Protein AF-A0A6G1KUM1-F1 (afdb_monomer_lite)

Secondary structure (DSSP, 8-state):
----EEEEE-SSEEEEEEETTEEEEEESSTT-HHHHHHHHHHHHHHTSSSPPTTSPPEEEEETTEEEEE--TT--HHHHHHTTEEE-TTT--EEES----HHHHHHHHHHHHHHHH----

Structure (mmCIF, N/CA/C/O backbone):
data_AF-A0A6G1KUM1-F1
#
_entry.id   AF-A0A6G1KUM1-F1
#
loop_
_atom_site.group_PDB
_atom_site.id
_atom_site.type_symbol
_atom_site.label_atom_id
_atom_site.label_alt_id
_atom_site.label_comp_id
_atom_site.label_asym_id
_atom_site.label_entity_id
_atom_site.label_seq_id
_atom_site.pdbx_PDB_ins_code
_atom_site.Cartn_x
_atom_site.Cartn_y
_atom_site.Cartn_z
_atom_site.occupancy
_atom_site.B_iso_or_equiv
_atom_site.auth_seq_id
_atom_site.auth_comp_id
_atom_site.auth_asym_id
_atom_site.auth_atom_id
_atom_site.pdbx_PDB_model_num
ATOM 1 N N . MET A 1 1 ? -18.219 3.462 -20.886 1.00 44.56 1 MET A N 1
ATOM 2 C CA . MET A 1 1 ? -17.094 4.320 -20.451 1.00 44.56 1 MET A CA 1
ATOM 3 C C . MET A 1 1 ? -16.467 3.669 -19.234 1.00 44.56 1 MET A C 1
ATOM 5 O O . MET A 1 1 ? -17.209 3.351 -18.316 1.00 44.56 1 MET A O 1
ATOM 9 N N . ALA A 1 2 ? -15.157 3.416 -19.233 1.00 55.66 2 ALA A N 1
ATOM 10 C CA . ALA A 1 2 ? -14.480 2.941 -18.029 1.00 55.66 2 ALA A CA 1
ATOM 11 C C . ALA A 1 2 ? -14.428 4.101 -17.024 1.00 55.66 2 ALA A C 1
ATOM 13 O O . ALA A 1 2 ? -13.777 5.113 -17.274 1.00 55.66 2 ALA A O 1
ATOM 14 N N . THR A 1 3 ? -15.184 3.999 -15.935 1.00 74.44 3 THR A N 1
ATOM 15 C CA . THR A 1 3 ? -15.176 4.996 -14.863 1.00 74.44 3 THR A CA 1
ATOM 16 C C . THR A 1 3 ? -14.016 4.692 -13.928 1.00 74.44 3 THR A C 1
ATOM 18 O O . THR A 1 3 ? -14.034 3.675 -13.235 1.00 74.44 3 THR A O 1
ATOM 21 N N . SER A 1 4 ? -13.011 5.564 -13.903 1.00 84.56 4 SER A N 1
ATOM 22 C CA . SER A 1 4 ? -11.966 5.500 -12.888 1.00 84.56 4 SER A CA 1
ATOM 23 C C . SER A 1 4 ? -12.510 5.995 -11.545 1.00 84.56 4 SER A C 1
ATOM 25 O O . SER A 1 4 ? -13.276 6.957 -11.476 1.00 84.56 4 SER A O 1
ATOM 27 N N . ARG A 1 5 ? -12.122 5.330 -10.454 1.00 90.69 5 ARG A N 1
ATOM 28 C CA . ARG A 1 5 ? -12.473 5.721 -9.083 1.00 90.69 5 ARG A CA 1
ATOM 29 C C . ARG A 1 5 ? -11.219 6.153 -8.343 1.00 90.69 5 ARG A C 1
ATOM 31 O O . ARG A 1 5 ? -10.284 5.372 -8.220 1.00 90.69 5 ARG A O 1
ATOM 38 N N . PHE A 1 6 ? -11.215 7.363 -7.801 1.00 89.88 6 PHE A N 1
ATOM 39 C CA . PHE A 1 6 ? -10.134 7.825 -6.933 1.00 89.88 6 PHE A CA 1
ATOM 40 C C . PHE A 1 6 ? -10.059 6.980 -5.648 1.00 89.88 6 PHE A C 1
ATOM 42 O O . PHE A 1 6 ? -11.087 6.710 -5.021 1.00 89.88 6 PHE A O 1
ATOM 49 N N . LEU A 1 7 ? -8.852 6.537 -5.288 1.00 88.00 7 LEU A N 1
ATOM 50 C CA . LEU A 1 7 ? -8.581 5.723 -4.098 1.00 88.00 7 LEU A CA 1
ATOM 51 C C . LEU A 1 7 ? -7.871 6.512 -3.000 1.00 88.00 7 LEU A C 1
ATOM 53 O O . LEU A 1 7 ? -8.125 6.263 -1.826 1.00 88.00 7 LEU A O 1
ATOM 57 N N . GLY A 1 8 ? -7.006 7.458 -3.362 1.00 85.44 8 GLY A N 1
ATOM 58 C CA . GLY A 1 8 ? -6.304 8.269 -2.379 1.00 85.44 8 GLY A CA 1
ATOM 59 C C . GLY A 1 8 ? -5.092 8.997 -2.934 1.00 85.44 8 GLY A C 1
ATOM 60 O O . GLY A 1 8 ? -4.722 8.866 -4.104 1.00 85.44 8 GLY A O 1
ATOM 61 N N . PHE A 1 9 ? -4.483 9.774 -2.048 1.00 81.50 9 PHE A N 1
ATOM 62 C CA . PHE A 1 9 ? -3.223 10.456 -2.287 1.00 81.50 9 PHE A CA 1
ATOM 63 C C . PHE A 1 9 ? -2.090 9.606 -1.711 1.00 81.50 9 PHE A C 1
ATOM 65 O O . PHE A 1 9 ? -2.174 9.159 -0.571 1.00 81.50 9 PHE A O 1
ATOM 72 N N . GLY A 1 10 ? -1.033 9.402 -2.488 1.00 69.62 10 GLY A N 1
ATOM 73 C CA . GLY A 1 10 ? 0.275 9.031 -1.959 1.00 69.62 10 GLY A CA 1
ATOM 74 C C . GLY A 1 10 ? 1.154 10.269 -1.808 1.00 69.62 10 GLY A C 1
ATOM 75 O O . GLY A 1 10 ? 0.773 11.367 -2.230 1.00 69.62 10 GLY A O 1
ATOM 76 N N . GLU A 1 11 ? 2.348 10.077 -1.260 1.00 69.94 11 GLU A N 1
ATOM 77 C CA . GLU A 1 11 ? 3.406 11.094 -1.237 1.00 69.94 11 GLU A CA 1
ATOM 78 C C . GLU A 1 11 ? 3.736 11.582 -2.659 1.00 69.94 11 GLU A C 1
ATOM 80 O O . GLU A 1 11 ? 3.753 12.777 -2.924 1.00 69.94 11 GLU A O 1
ATOM 85 N N . VAL A 1 12 ? 3.835 10.635 -3.593 1.00 70.06 12 VAL A N 1
ATOM 86 C CA . VAL A 1 12 ? 4.326 10.825 -4.969 1.00 70.06 12 VAL A CA 1
ATOM 87 C C . VAL A 1 12 ? 3.211 11.088 -5.998 1.00 70.06 12 VAL A C 1
ATOM 89 O O . VAL A 1 12 ? 3.459 11.424 -7.152 1.00 70.06 12 VAL A O 1
ATOM 92 N N . GLY A 1 13 ? 1.940 10.887 -5.637 1.00 83.69 13 GLY A N 1
ATOM 93 C CA . GLY A 1 13 ? 0.916 10.736 -6.671 1.00 83.69 13 GLY A CA 1
ATOM 94 C C . GLY A 1 13 ? -0.525 10.622 -6.209 1.00 83.69 13 GLY A C 1
ATOM 95 O O . GLY A 1 13 ? -0.847 10.666 -5.021 1.00 83.69 13 GLY A O 1
ATOM 96 N N . PHE A 1 14 ? -1.396 10.448 -7.194 1.00 89.88 14 PHE A N 1
ATOM 97 C CA . PHE A 1 14 ? -2.788 10.050 -7.039 1.00 89.88 14 PHE A CA 1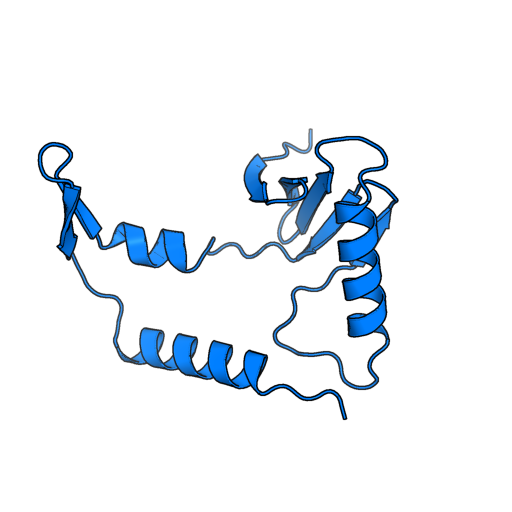
ATOM 98 C C . PHE A 1 14 ? -2.934 8.577 -7.401 1.00 89.88 14 PHE A C 1
ATOM 100 O O . PHE A 1 14 ? -2.380 8.138 -8.408 1.00 89.88 14 PHE A O 1
ATOM 107 N N . THR A 1 15 ? -3.737 7.841 -6.642 1.00 91.19 15 THR A N 1
ATOM 108 C CA . THR A 1 15 ? -4.061 6.449 -6.960 1.00 91.19 15 THR A CA 1
ATOM 109 C C . THR A 1 15 ? -5.525 6.336 -7.365 1.00 91.19 15 THR A C 1
ATOM 111 O O . THR A 1 15 ? -6.418 6.832 -6.674 1.00 91.19 15 THR A O 1
ATOM 114 N N . PHE A 1 16 ? -5.786 5.655 -8.477 1.00 92.62 16 PHE A N 1
ATOM 115 C CA . PHE A 1 16 ? -7.118 5.404 -9.018 1.00 92.62 16 PHE A CA 1
ATOM 116 C C . PHE A 1 16 ? -7.326 3.910 -9.235 1.00 92.62 16 PHE A C 1
ATOM 118 O O . PHE A 1 16 ? -6.440 3.238 -9.742 1.00 92.62 16 PHE A O 1
ATOM 125 N N . ARG A 1 17 ? -8.516 3.385 -8.956 1.00 93.25 17 ARG A N 1
ATOM 126 C CA . ARG A 1 17 ? -8.961 2.110 -9.521 1.00 93.25 17 ARG A CA 1
ATOM 127 C C . ARG A 1 17 ? -9.438 2.374 -10.940 1.00 93.25 17 ARG A C 1
ATOM 129 O O . ARG A 1 17 ? -10.335 3.194 -11.133 1.00 93.25 17 ARG A O 1
ATOM 136 N N . VAL A 1 18 ? -8.846 1.696 -11.913 1.00 93.62 18 VAL A N 1
ATOM 137 C CA . VAL A 1 18 ? -9.159 1.887 -13.342 1.00 93.62 18 VAL A CA 1
ATOM 138 C C . VAL A 1 18 ? -9.859 0.679 -13.960 1.00 93.62 18 VAL A C 1
ATOM 140 O O . VAL A 1 18 ? -10.553 0.833 -14.960 1.00 93.62 18 VAL A O 1
ATOM 143 N N . ALA A 1 19 ? -9.734 -0.495 -13.336 1.00 92.25 19 ALA A N 1
ATOM 144 C CA . ALA A 1 19 ? -10.488 -1.703 -13.660 1.00 92.25 19 ALA A CA 1
ATOM 145 C C . ALA A 1 19 ? -10.556 -2.637 -12.436 1.00 92.25 19 ALA A C 1
ATOM 147 O O . ALA A 1 19 ? -10.026 -2.327 -11.362 1.00 92.25 19 ALA A O 1
ATOM 148 N N . ASP A 1 20 ? -11.225 -3.779 -12.575 1.00 90.06 20 ASP A N 1
ATOM 149 C CA . ASP A 1 20 ? -11.248 -4.805 -11.534 1.00 90.06 20 ASP A CA 1
ATOM 150 C C . ASP A 1 20 ? -9.849 -5.373 -11.303 1.00 90.06 20 ASP A C 1
ATOM 152 O O . ASP A 1 20 ? -9.170 -5.786 -12.238 1.00 90.06 20 ASP A O 1
ATOM 156 N N . GLY A 1 21 ? -9.398 -5.319 -10.048 1.00 90.75 21 GLY A N 1
ATOM 157 C CA . GLY A 1 21 ? -8.052 -5.742 -9.662 1.00 90.75 21 GLY A CA 1
ATOM 158 C C . GLY A 1 21 ? -6.921 -4.817 -10.125 1.00 90.75 21 GLY A C 1
ATOM 159 O O . GLY A 1 21 ? -5.769 -5.124 -9.842 1.00 90.75 21 GLY A O 1
ATOM 160 N N . ILE A 1 22 ? -7.208 -3.679 -10.776 1.00 93.62 22 ILE A N 1
ATOM 161 C CA . ILE A 1 22 ? -6.172 -2.790 -11.328 1.00 93.62 22 ILE A CA 1
ATOM 162 C C . ILE A 1 22 ? -6.258 -1.379 -10.744 1.00 93.62 22 ILE A C 1
ATOM 164 O O . ILE A 1 22 ? -7.266 -0.673 -10.885 1.00 93.62 22 ILE A O 1
ATOM 168 N N . ALA A 1 23 ? -5.148 -0.957 -10.143 1.00 93.81 23 ALA A N 1
ATOM 169 C CA . ALA A 1 23 ? -4.902 0.397 -9.689 1.00 93.81 23 ALA A CA 1
ATOM 170 C C . ALA A 1 23 ? -3.875 1.090 -10.596 1.00 93.81 23 ALA A C 1
ATOM 172 O O . ALA A 1 23 ? -2.946 0.475 -11.108 1.00 93.81 23 ALA A O 1
ATOM 173 N N . LEU A 1 24 ? -4.057 2.390 -10.789 1.00 93.12 24 LEU A N 1
ATOM 174 C CA . LEU A 1 24 ? -3.153 3.291 -11.481 1.00 93.12 24 LEU A CA 1
ATOM 175 C C . LEU A 1 24 ? -2.666 4.332 -10.482 1.00 93.12 24 LEU A C 1
ATOM 177 O O . LEU A 1 24 ? -3.468 5.126 -9.987 1.00 93.12 24 LEU A O 1
ATOM 181 N N . LYS A 1 25 ? -1.362 4.360 -10.231 1.00 92.00 25 LYS A N 1
ATOM 182 C CA . LYS A 1 25 ? -0.697 5.474 -9.566 1.00 92.00 25 LYS A CA 1
ATOM 183 C C . LYS A 1 25 ? -0.180 6.443 -10.622 1.00 92.00 25 LYS A C 1
ATOM 185 O O . LYS A 1 25 ? 0.471 6.030 -11.578 1.00 92.00 25 LYS A O 1
ATOM 190 N N . ARG A 1 26 ? -0.506 7.722 -10.472 1.00 90.62 26 ARG A N 1
ATOM 191 C CA . ARG A 1 26 ? -0.122 8.797 -11.389 1.00 90.62 26 ARG A CA 1
ATOM 192 C C . ARG A 1 26 ? 0.602 9.892 -10.620 1.00 90.62 26 ARG A C 1
ATOM 194 O O . ARG A 1 26 ? 0.093 10.317 -9.583 1.00 90.62 26 ARG A O 1
ATOM 201 N N . ALA A 1 27 ? 1.729 10.364 -11.143 1.00 88.62 27 ALA A N 1
ATOM 202 C CA . ALA A 1 27 ? 2.473 11.474 -10.552 1.00 88.62 27 ALA A CA 1
ATOM 203 C C . ALA A 1 27 ? 1.604 12.741 -10.445 1.00 88.62 27 ALA A C 1
ATOM 205 O O . ALA A 1 27 ? 0.721 12.980 -11.280 1.00 88.62 27 ALA A O 1
ATOM 206 N N . ARG A 1 28 ? 1.827 13.551 -9.402 1.00 83.31 28 ARG A N 1
ATOM 207 C CA . ARG A 1 28 ? 1.115 14.835 -9.254 1.00 83.31 28 ARG A CA 1
ATOM 208 C C . ARG A 1 28 ? 1.654 15.862 -10.235 1.00 83.31 28 ARG A C 1
ATOM 210 O O . ARG A 1 28 ? 0.875 16.582 -10.859 1.00 83.31 28 ARG A O 1
ATOM 217 N N . ILE A 1 29 ? 2.976 15.913 -10.351 1.00 84.25 29 ILE A N 1
ATOM 218 C CA . ILE A 1 29 ? 3.703 16.786 -11.260 1.00 84.25 29 ILE A CA 1
ATOM 219 C C . ILE A 1 29 ? 4.336 15.908 -12.339 1.00 84.25 29 ILE A C 1
ATOM 221 O O . ILE A 1 29 ? 4.794 14.801 -12.076 1.00 84.25 29 ILE A O 1
ATOM 225 N N . ARG A 1 30 ? 4.321 16.382 -13.584 1.00 78.81 30 ARG A N 1
ATOM 226 C CA . ARG A 1 30 ? 4.961 15.662 -14.686 1.00 78.81 30 ARG A CA 1
ATOM 227 C C . ARG A 1 30 ? 6.481 15.688 -14.515 1.00 78.81 30 ARG A C 1
ATOM 229 O O . ARG A 1 30 ? 7.027 16.765 -14.286 1.00 78.81 30 ARG A O 1
ATOM 236 N N . GLY A 1 31 ? 7.140 14.545 -14.690 1.00 73.62 31 GLY A N 1
ATOM 237 C CA . GLY A 1 31 ? 8.596 14.430 -14.561 1.00 73.62 31 GLY A CA 1
ATOM 238 C C . GLY A 1 31 ? 9.091 14.546 -13.118 1.00 73.62 31 GLY A C 1
ATOM 239 O O . GLY A 1 31 ? 10.238 14.923 -12.890 1.00 73.62 31 GLY A O 1
ATOM 240 N N . GLU A 1 32 ? 8.226 14.275 -12.138 1.00 79.19 32 GLU A N 1
ATOM 241 C CA . GLU A 1 32 ? 8.596 14.299 -10.725 1.00 79.19 32 GLU A CA 1
ATOM 242 C C . GLU A 1 32 ? 9.583 13.162 -10.415 1.00 79.19 32 GLU A C 1
ATOM 244 O O . GLU A 1 32 ? 9.296 11.985 -10.654 1.00 79.19 32 GLU A O 1
ATOM 249 N N . GLU A 1 33 ? 10.751 13.504 -9.864 1.00 81.06 33 GLU A N 1
ATOM 250 C CA . GLU A 1 33 ? 11.817 12.527 -9.585 1.00 81.06 33 GLU A CA 1
ATOM 251 C C . GLU A 1 33 ? 11.373 11.424 -8.620 1.00 81.06 33 GLU A C 1
ATOM 253 O O . GLU A 1 33 ? 11.854 10.296 -8.695 1.00 81.06 33 GLU A O 1
ATOM 258 N N . THR A 1 34 ? 10.407 11.717 -7.753 1.00 80.31 34 THR A N 1
ATOM 259 C CA . THR A 1 34 ? 9.832 10.772 -6.793 1.00 80.31 34 THR A CA 1
ATOM 260 C C . THR A 1 34 ? 9.140 9.589 -7.478 1.00 80.31 34 THR A C 1
ATOM 262 O O . THR A 1 34 ? 9.271 8.457 -7.014 1.00 80.31 34 THR A O 1
ATOM 265 N N . MET A 1 35 ? 8.462 9.806 -8.614 1.00 84.06 35 MET A N 1
ATOM 266 C CA . MET A 1 35 ? 7.827 8.728 -9.389 1.00 84.06 35 MET A CA 1
ATOM 267 C C . MET A 1 35 ? 8.868 7.877 -10.112 1.00 84.06 35 MET A C 1
ATOM 269 O O . MET A 1 35 ? 8.747 6.652 -10.176 1.00 84.06 35 MET A O 1
ATOM 273 N N . LYS A 1 36 ? 9.920 8.523 -10.624 1.00 85.50 36 LYS A N 1
ATOM 274 C CA . LYS A 1 36 ? 11.058 7.830 -11.226 1.00 85.50 36 LYS A CA 1
ATOM 275 C C . LYS A 1 36 ? 11.752 6.936 -10.197 1.00 85.50 36 LYS A C 1
ATOM 277 O O . LYS A 1 36 ? 11.954 5.760 -10.472 1.00 85.50 36 LYS A O 1
ATOM 282 N N . TYR A 1 37 ? 12.021 7.464 -9.006 1.00 86.81 37 TYR A N 1
ATOM 283 C CA . TYR A 1 37 ? 12.610 6.713 -7.901 1.00 86.81 37 TYR A CA 1
ATOM 284 C C . TYR A 1 37 ? 11.740 5.519 -7.479 1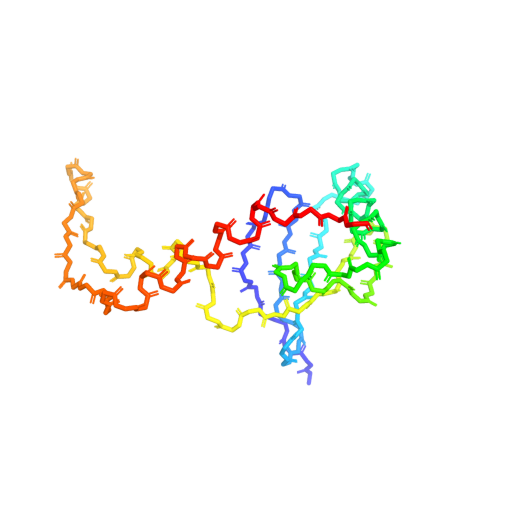.00 86.81 37 TYR A C 1
ATOM 286 O O . TYR A 1 37 ? 12.241 4.414 -7.292 1.00 86.81 37 TYR A O 1
ATOM 294 N N . GLU A 1 38 ? 10.420 5.698 -7.390 1.00 87.44 38 GLU A N 1
ATOM 295 C CA . GLU A 1 38 ? 9.507 4.592 -7.094 1.00 87.44 38 GLU A CA 1
ATOM 296 C C . GLU A 1 38 ? 9.526 3.509 -8.185 1.00 87.44 38 GLU A C 1
ATOM 298 O O . GLU A 1 38 ? 9.557 2.319 -7.871 1.00 87.44 38 GLU A O 1
ATOM 303 N N . ASN A 1 39 ? 9.553 3.895 -9.464 1.00 88.44 39 ASN A N 1
ATOM 304 C CA . ASN A 1 39 ? 9.693 2.947 -10.571 1.00 88.44 39 ASN A CA 1
ATOM 305 C C . ASN A 1 39 ? 11.043 2.206 -10.526 1.00 88.44 39 ASN A C 1
ATOM 307 O O . ASN A 1 39 ? 11.060 0.996 -10.732 1.00 88.44 39 ASN A O 1
ATOM 311 N N . GLU A 1 40 ? 12.142 2.892 -10.192 1.00 89.75 40 GLU A N 1
ATOM 312 C CA . GLU A 1 40 ? 13.469 2.283 -10.014 1.00 89.75 40 GLU A CA 1
ATOM 313 C C . GLU A 1 40 ? 13.484 1.262 -8.865 1.00 89.75 40 GLU A C 1
ATOM 315 O O . GLU A 1 40 ? 14.097 0.202 -8.994 1.00 89.75 40 GLU A O 1
ATOM 320 N N . ILE A 1 41 ? 12.777 1.533 -7.761 1.00 88.31 41 ILE A N 1
ATOM 321 C CA . ILE A 1 41 ? 12.593 0.556 -6.677 1.00 88.31 41 ILE A CA 1
ATOM 322 C C . ILE A 1 41 ? 11.853 -0.681 -7.195 1.00 88.31 41 ILE A C 1
ATOM 324 O O . ILE A 1 41 ? 12.289 -1.801 -6.934 1.00 88.31 41 ILE A O 1
ATOM 328 N N . TYR A 1 42 ? 10.759 -0.510 -7.945 1.00 88.50 42 TYR A N 1
ATOM 329 C CA . TYR A 1 42 ? 10.053 -1.650 -8.539 1.00 88.50 42 TYR A CA 1
ATOM 330 C C . TYR A 1 42 ? 10.943 -2.446 -9.496 1.00 88.50 42 TYR A C 1
ATOM 332 O O . TYR A 1 42 ? 10.923 -3.672 -9.440 1.00 88.50 42 TYR A O 1
ATOM 340 N N . ASP A 1 43 ? 11.750 -1.781 -10.325 1.00 88.62 43 ASP A N 1
ATOM 341 C CA . ASP A 1 43 ? 12.687 -2.452 -11.230 1.00 88.62 43 ASP A CA 1
ATOM 342 C C . ASP A 1 43 ? 13.714 -3.290 -10.453 1.00 88.62 43 ASP A C 1
ATOM 344 O O . ASP A 1 43 ? 13.968 -4.441 -10.808 1.00 88.62 43 ASP A O 1
ATOM 348 N N . GLN A 1 44 ? 14.256 -2.753 -9.353 1.00 87.81 44 GLN A N 1
ATOM 349 C CA . GLN A 1 44 ? 15.172 -3.487 -8.476 1.00 87.81 44 GLN A CA 1
ATOM 350 C C . GLN A 1 44 ? 14.493 -4.695 -7.831 1.00 87.81 44 GLN A C 1
ATOM 352 O O . GLN A 1 44 ? 15.056 -5.785 -7.841 1.00 87.81 44 GLN A O 1
ATOM 357 N N . LEU A 1 45 ? 13.284 -4.518 -7.293 1.00 84.69 45 LEU A N 1
ATOM 358 C CA . LEU A 1 45 ? 12.554 -5.576 -6.595 1.00 84.69 45 LEU A CA 1
ATOM 359 C C . LEU A 1 45 ? 12.060 -6.680 -7.542 1.00 84.69 45 LEU A C 1
ATOM 361 O O . LEU A 1 45 ? 12.018 -7.847 -7.161 1.00 84.69 45 LEU A O 1
ATOM 365 N N . GLU A 1 46 ? 11.701 -6.337 -8.779 1.00 83.00 46 GLU A N 1
ATOM 366 C CA . GLU A 1 46 ? 11.247 -7.298 -9.791 1.00 83.00 46 GLU A CA 1
ATOM 367 C C . GLU A 1 46 ? 12.389 -8.048 -10.483 1.00 83.00 46 GLU A C 1
ATOM 369 O O . GLU A 1 46 ? 12.140 -9.120 -11.045 1.00 83.00 46 GLU A O 1
ATOM 374 N N . ALA A 1 47 ? 13.609 -7.502 -10.446 1.00 83.50 47 ALA A N 1
ATOM 375 C CA . ALA A 1 47 ? 14.819 -8.148 -10.949 1.00 83.50 47 ALA A CA 1
ATOM 376 C C . ALA A 1 47 ? 15.357 -9.245 -10.012 1.00 83.50 47 ALA A C 1
ATOM 378 O O . ALA A 1 47 ? 16.207 -10.035 -10.427 1.00 83.50 47 ALA A O 1
ATOM 379 N N . LEU A 1 48 ? 14.880 -9.301 -8.765 1.00 81.81 48 LEU A N 1
ATOM 380 C CA . LEU A 1 48 ? 15.268 -10.329 -7.803 1.00 81.81 48 LEU A CA 1
ATOM 381 C C . LEU A 1 48 ? 14.804 -11.706 -8.289 1.00 81.81 48 LEU A C 1
ATOM 383 O O . LEU A 1 48 ? 13.690 -11.857 -8.799 1.00 81.81 48 LEU A O 1
ATOM 387 N N . GLN A 1 49 ? 15.684 -12.703 -8.147 1.00 69.50 49 GLN A N 1
ATOM 388 C CA . GLN A 1 49 ? 15.447 -14.065 -8.630 1.00 69.50 49 GLN A CA 1
ATOM 389 C C . GLN A 1 49 ? 14.182 -14.659 -8.001 1.00 69.50 49 GLN A C 1
ATOM 391 O O . GLN A 1 49 ? 13.346 -15.230 -8.705 1.00 69.50 49 GLN A O 1
ATOM 396 N N . ASP A 1 50 ? 14.020 -14.440 -6.697 1.00 78.56 50 ASP A N 1
ATOM 397 C CA . ASP A 1 50 ? 12.796 -14.729 -5.971 1.00 78.56 50 ASP A CA 1
ATOM 398 C C . ASP A 1 50 ? 12.003 -13.432 -5.815 1.00 78.56 50 ASP A C 1
ATOM 400 O O . ASP A 1 50 ? 12.478 -12.461 -5.232 1.00 78.56 50 ASP A O 1
ATOM 404 N N . ARG A 1 51 ? 10.777 -13.390 -6.340 1.00 74.62 51 ARG A N 1
ATOM 405 C CA . ARG A 1 51 ? 9.886 -12.244 -6.125 1.00 74.62 51 ARG A CA 1
ATOM 406 C C . ARG A 1 51 ? 9.274 -12.337 -4.737 1.00 74.62 51 ARG A C 1
ATOM 408 O O . ARG A 1 51 ? 8.731 -13.381 -4.377 1.00 74.62 51 ARG A O 1
ATOM 415 N N . SER A 1 52 ? 9.301 -11.238 -3.986 1.00 78.06 52 SER A N 1
ATOM 416 C CA . SER A 1 52 ? 8.603 -11.182 -2.702 1.00 78.06 52 SER A CA 1
ATOM 417 C C . SER A 1 52 ? 7.106 -11.432 -2.913 1.00 78.06 52 SER A C 1
ATOM 419 O O . SER A 1 52 ? 6.481 -10.700 -3.686 1.00 78.06 52 SER A O 1
ATOM 421 N N . PRO A 1 53 ? 6.494 -12.404 -2.215 1.00 81.50 53 PRO A N 1
ATOM 422 C CA . PRO A 1 53 ? 5.051 -12.624 -2.287 1.00 81.50 53 PRO A CA 1
ATOM 423 C C . PRO A 1 53 ? 4.255 -11.508 -1.590 1.00 81.50 53 PRO A C 1
ATOM 425 O O . PRO A 1 53 ? 3.029 -11.496 -1.655 1.00 81.50 53 PRO A O 1
ATOM 428 N N . PHE A 1 54 ? 4.939 -10.582 -0.911 1.00 83.50 54 PHE A N 1
ATOM 429 C CA . PHE A 1 54 ? 4.339 -9.509 -0.121 1.00 83.50 54 PHE A CA 1
ATOM 430 C C . PHE A 1 54 ? 4.318 -8.159 -0.845 1.00 83.50 54 PHE A C 1
ATOM 432 O O . PHE A 1 54 ? 3.689 -7.213 -0.368 1.00 83.50 54 PHE A O 1
ATOM 439 N N . LEU A 1 55 ? 5.012 -8.047 -1.981 1.00 82.75 55 LEU A N 1
ATOM 440 C CA . LEU A 1 55 ? 5.039 -6.826 -2.776 1.00 82.75 55 LEU A CA 1
ATOM 441 C C . LEU A 1 55 ? 3.875 -6.807 -3.759 1.00 82.75 55 LEU A C 1
ATOM 443 O O . LEU A 1 55 ? 3.637 -7.773 -4.484 1.00 82.75 55 LEU A O 1
ATOM 447 N N . LEU A 1 56 ? 3.182 -5.669 -3.827 1.00 86.31 56 LEU A N 1
ATOM 448 C CA . LEU A 1 56 ? 2.196 -5.449 -4.876 1.00 86.31 56 LEU A CA 1
ATOM 449 C C . LEU A 1 56 ? 2.891 -5.477 -6.225 1.00 86.31 56 LEU A C 1
ATOM 451 O O . LEU A 1 56 ? 3.891 -4.795 -6.447 1.00 86.31 56 LEU A O 1
ATOM 455 N N . ARG A 1 57 ? 2.334 -6.252 -7.148 1.00 86.94 57 ARG A N 1
ATOM 456 C CA . ARG A 1 57 ? 2.900 -6.346 -8.480 1.00 86.94 57 ARG A CA 1
ATOM 457 C C . ARG A 1 57 ? 2.647 -5.048 -9.233 1.00 86.94 57 ARG A C 1
ATOM 459 O O . ARG A 1 57 ? 1.494 -4.704 -9.502 1.00 86.94 57 ARG A O 1
ATOM 466 N N . SER A 1 58 ? 3.722 -4.379 -9.630 1.00 90.06 58 SER A N 1
ATOM 467 C CA . SER A 1 58 ? 3.687 -3.435 -10.736 1.00 90.06 58 SER A CA 1
ATOM 468 C C . SER A 1 58 ? 3.821 -4.233 -12.038 1.00 90.06 58 SER A C 1
ATOM 470 O O . SER A 1 58 ? 4.551 -5.218 -12.115 1.00 90.06 58 SER A O 1
ATOM 472 N N . PHE A 1 59 ? 3.022 -3.916 -13.052 1.00 89.81 59 PHE A N 1
ATOM 473 C CA . PHE A 1 59 ? 3.019 -4.707 -14.294 1.00 89.81 59 PHE A CA 1
ATOM 474 C C . PHE A 1 59 ? 3.078 -3.870 -15.567 1.00 89.81 59 PHE A C 1
ATOM 476 O O . PHE A 1 59 ? 3.333 -4.419 -16.638 1.00 89.81 59 PHE A O 1
ATOM 483 N N . LEU A 1 60 ? 2.852 -2.560 -15.471 1.00 91.69 60 LEU A N 1
ATOM 484 C CA . LEU A 1 60 ? 3.058 -1.631 -16.574 1.00 91.69 60 LEU A CA 1
ATOM 485 C C . LEU A 1 60 ? 3.451 -0.264 -16.012 1.00 91.69 60 LEU A C 1
ATOM 487 O O . LEU A 1 60 ? 2.699 0.332 -15.243 1.00 91.69 60 LEU A O 1
ATOM 491 N N . ARG A 1 61 ? 4.625 0.234 -16.407 1.00 91.50 61 ARG A N 1
ATOM 492 C CA . ARG A 1 61 ? 5.190 1.503 -15.939 1.00 91.50 61 ARG A CA 1
ATOM 493 C C . ARG A 1 61 ? 5.483 2.426 -17.120 1.00 91.50 61 ARG A C 1
ATOM 495 O O . ARG A 1 61 ? 5.975 1.992 -18.157 1.00 91.50 61 ARG A O 1
ATOM 502 N N . PHE A 1 62 ? 5.180 3.701 -16.934 1.00 89.25 62 PHE A N 1
ATOM 503 C CA . PHE A 1 62 ? 5.570 4.826 -17.776 1.00 89.25 62 PHE A CA 1
ATOM 504 C C . PHE A 1 62 ? 6.165 5.913 -16.874 1.00 89.25 62 PHE A C 1
ATOM 506 O O . PHE A 1 62 ? 6.027 5.846 -15.654 1.00 89.25 62 PHE A O 1
ATOM 513 N N . GLU A 1 63 ? 6.761 6.940 -17.479 1.00 86.06 63 GLU A N 1
ATOM 514 C CA . GLU A 1 63 ? 7.412 8.054 -16.772 1.00 86.06 63 GLU A CA 1
ATOM 515 C C . GLU A 1 63 ? 6.566 8.614 -15.610 1.00 86.06 63 GLU A C 1
ATOM 517 O O . GLU A 1 63 ? 7.053 8.714 -14.490 1.00 86.06 63 GLU A O 1
ATOM 522 N N . ASP A 1 64 ? 5.271 8.858 -15.843 1.00 88.50 64 ASP A N 1
ATOM 523 C CA . ASP A 1 64 ? 4.365 9.447 -14.843 1.00 88.50 64 ASP A CA 1
ATOM 524 C C . ASP A 1 64 ? 3.267 8.491 -14.338 1.00 88.50 64 ASP A C 1
ATOM 526 O O . ASP A 1 64 ? 2.329 8.926 -13.662 1.00 88.50 64 ASP A O 1
ATOM 530 N N . HIS A 1 65 ? 3.308 7.207 -14.716 1.00 91.12 65 HIS A N 1
ATOM 531 C CA . HIS A 1 65 ? 2.206 6.266 -14.479 1.00 91.12 65 HIS A CA 1
ATOM 532 C C . HIS A 1 65 ? 2.714 4.877 -14.090 1.00 91.12 65 HIS A C 1
ATOM 534 O O . HIS A 1 65 ? 3.585 4.325 -14.751 1.00 91.12 65 HIS A O 1
ATOM 540 N N . ASN A 1 66 ? 2.110 4.269 -13.075 1.00 92.06 66 ASN A N 1
ATOM 541 C CA . ASN A 1 66 ? 2.403 2.903 -12.655 1.00 92.06 66 ASN A CA 1
ATOM 542 C C . ASN A 1 66 ? 1.091 2.139 -12.436 1.00 92.06 66 ASN A C 1
ATOM 544 O O . ASN A 1 66 ? 0.276 2.508 -11.588 1.00 92.06 66 ASN A O 1
ATOM 548 N N . PHE A 1 67 ? 0.882 1.094 -13.232 1.00 93.19 67 PHE A N 1
ATOM 549 C CA . PHE A 1 67 ? -0.234 0.170 -13.100 1.00 93.19 67 PHE A CA 1
ATOM 550 C C . PHE A 1 67 ? 0.167 -1.000 -12.207 1.00 93.19 67 PHE A C 1
ATOM 552 O O . PHE A 1 67 ? 1.171 -1.678 -12.448 1.00 93.19 67 PHE A O 1
ATOM 559 N N . MET A 1 68 ? -0.656 -1.241 -11.193 1.00 92.81 68 MET A N 1
ATOM 560 C CA . MET A 1 68 ? -0.398 -2.200 -10.129 1.00 92.81 68 MET A CA 1
ATOM 561 C C . MET A 1 68 ? -1.667 -2.933 -9.703 1.00 92.81 68 MET A C 1
ATOM 563 O O . MET A 1 68 ? -2.788 -2.531 -10.032 1.00 92.81 68 MET A O 1
ATOM 567 N N . GLU A 1 69 ? -1.488 -4.026 -8.971 1.00 91.88 69 GLU A N 1
ATOM 568 C CA . GLU A 1 69 ? -2.594 -4.759 -8.359 1.00 91.88 69 GLU A CA 1
ATOM 569 C C . GLU A 1 69 ? -3.396 -3.870 -7.389 1.00 91.88 69 GLU A C 1
ATOM 571 O O . GLU A 1 69 ? -2.845 -3.119 -6.582 1.00 91.88 69 GLU A O 1
ATOM 576 N N . CYS A 1 70 ? -4.727 -3.935 -7.476 1.00 90.44 70 CYS A N 1
ATOM 577 C CA . CYS A 1 70 ? -5.631 -3.181 -6.613 1.00 90.44 70 CYS A CA 1
ATOM 578 C C . CYS A 1 70 ? -6.116 -4.030 -5.435 1.00 90.44 70 CYS A C 1
ATOM 580 O O . CYS A 1 70 ? -6.974 -4.899 -5.597 1.00 90.44 70 CYS A O 1
ATOM 582 N N . MET A 1 71 ? -5.693 -3.672 -4.224 1.00 87.69 71 MET A N 1
ATOM 583 C CA . MET A 1 71 ? -6.191 -4.286 -2.990 1.00 87.69 71 MET A CA 1
ATOM 584 C C . MET A 1 71 ? -7.608 -3.802 -2.662 1.00 87.69 71 MET A C 1
ATOM 586 O O . MET A 1 71 ? -7.818 -2.686 -2.184 1.00 87.69 71 MET A O 1
ATOM 590 N N . ALA A 1 72 ? -8.607 -4.656 -2.902 1.00 81.38 72 ALA A N 1
ATOM 591 C CA . ALA A 1 72 ? -10.022 -4.309 -2.732 1.00 81.38 72 ALA A CA 1
ATOM 592 C C . ALA A 1 72 ? -10.425 -3.986 -1.277 1.00 81.38 72 ALA A C 1
ATOM 594 O O . ALA A 1 72 ? -11.405 -3.274 -1.060 1.00 81.38 72 ALA A O 1
ATOM 595 N N . GLY A 1 73 ? -9.669 -4.477 -0.287 1.00 84.44 73 GLY A N 1
ATOM 596 C CA . GLY A 1 73 ? -9.927 -4.248 1.140 1.00 84.44 73 GLY A CA 1
ATOM 597 C C . GLY A 1 73 ? -9.603 -2.834 1.643 1.00 84.44 73 GLY A C 1
ATOM 598 O O . GLY A 1 73 ? -10.003 -2.477 2.753 1.00 84.44 73 GLY A O 1
ATOM 599 N N . GLY A 1 74 ? -8.921 -2.016 0.832 1.00 86.69 74 GLY A N 1
ATOM 600 C CA . GLY A 1 74 ? -8.380 -0.726 1.259 1.00 86.69 74 GLY A CA 1
ATOM 601 C C . GLY A 1 74 ? -7.147 -0.876 2.155 1.00 86.69 74 GLY A C 1
ATOM 602 O O . GLY A 1 74 ? -6.520 -1.933 2.195 1.00 86.69 74 GLY A O 1
ATOM 603 N N . THR A 1 75 ? -6.780 0.196 2.861 1.00 89.00 75 THR A N 1
ATOM 604 C CA . THR A 1 75 ? -5.609 0.195 3.747 1.00 89.00 75 THR A CA 1
ATOM 605 C C . THR A 1 75 ? -5.927 -0.450 5.097 1.00 89.00 75 THR A C 1
ATOM 607 O O . THR A 1 75 ? -7.050 -0.351 5.604 1.00 89.00 75 THR A O 1
ATOM 610 N N . LEU A 1 76 ? -4.916 -1.076 5.710 1.00 91.50 76 LEU A N 1
ATOM 611 C CA . LEU A 1 76 ? -5.018 -1.608 7.072 1.00 91.50 76 LEU A CA 1
ATOM 612 C C . LEU A 1 76 ? -5.360 -0.497 8.077 1.00 91.50 76 LEU A C 1
ATOM 614 O O . LEU A 1 76 ? -6.191 -0.698 8.956 1.00 91.50 76 LEU A O 1
ATOM 618 N N . GLU A 1 77 ? -4.797 0.699 7.890 1.00 91.25 77 GLU A N 1
ATOM 619 C CA . GLU A 1 77 ? -5.125 1.879 8.692 1.00 91.25 77 GLU A CA 1
ATOM 620 C C . GLU A 1 77 ? -6.621 2.210 8.633 1.00 91.25 77 GLU A C 1
ATOM 622 O O . GLU A 1 77 ? -7.268 2.296 9.676 1.00 91.25 77 GLU A O 1
ATOM 627 N N . ALA A 1 78 ? -7.195 2.348 7.432 1.00 90.06 78 ALA A N 1
ATOM 628 C CA . ALA A 1 78 ? -8.612 2.669 7.282 1.00 90.06 78 ALA A CA 1
ATOM 629 C C . ALA A 1 78 ? -9.499 1.584 7.903 1.00 90.06 78 ALA A C 1
ATOM 631 O O . ALA A 1 78 ? -10.555 1.884 8.455 1.00 90.06 78 ALA A O 1
ATOM 632 N N . ARG A 1 79 ? -9.072 0.317 7.833 1.00 92.69 79 ARG A N 1
ATOM 633 C CA . ARG A 1 79 ? -9.769 -0.797 8.476 1.00 92.69 79 ARG A CA 1
ATOM 634 C C . ARG A 1 79 ? -9.744 -0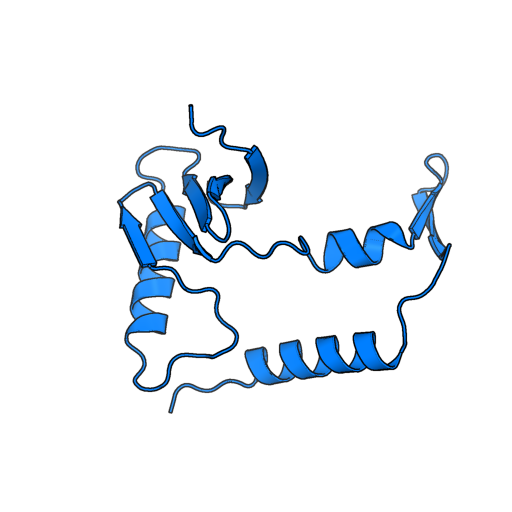.671 10.000 1.00 92.69 79 ARG A C 1
ATOM 636 O O . ARG A 1 79 ? -10.807 -0.690 10.605 1.00 92.69 79 ARG A O 1
ATOM 643 N N . ILE A 1 80 ? -8.580 -0.431 10.601 1.00 92.25 80 ILE A N 1
ATOM 644 C CA . ILE A 1 80 ? -8.437 -0.213 12.050 1.00 92.25 80 ILE A CA 1
ATOM 645 C C . ILE A 1 80 ? -9.243 1.013 12.509 1.00 92.25 80 ILE A C 1
ATOM 647 O O . ILE A 1 80 ? -9.924 0.966 13.531 1.00 92.25 80 ILE A O 1
ATOM 651 N N . GLN A 1 81 ? -9.222 2.103 11.740 1.00 92.38 81 GLN A N 1
ATOM 652 C CA . GLN A 1 81 ? -9.937 3.338 12.072 1.00 92.38 81 GLN A CA 1
ATOM 653 C C . GLN A 1 81 ? -11.466 3.181 12.067 1.00 92.38 81 GLN A C 1
ATOM 655 O O . GLN A 1 81 ? -12.139 3.905 12.795 1.00 92.38 81 GLN A O 1
ATOM 660 N N . ARG A 1 82 ? -12.041 2.225 11.320 1.00 92.94 82 ARG A N 1
ATOM 661 C CA . ARG A 1 82 ? -13.497 1.948 11.358 1.00 92.94 82 ARG A CA 1
ATOM 662 C C . ARG A 1 82 ? -13.982 1.449 12.718 1.00 92.94 82 ARG A C 1
ATOM 664 O O . ARG A 1 82 ? -15.165 1.560 13.022 1.00 92.94 82 ARG A O 1
ATOM 671 N N . HIS A 1 83 ? -13.070 0.925 13.525 1.00 93.94 83 HIS A N 1
ATOM 672 C CA . HIS A 1 83 ? -13.334 0.448 14.875 1.00 93.94 83 HIS A CA 1
ATOM 673 C C . HIS A 1 83 ? -13.086 1.523 15.943 1.00 93.94 83 HIS A C 1
ATOM 675 O O . HIS A 1 83 ? -13.131 1.234 17.137 1.00 93.94 83 HIS A O 1
ATOM 681 N N . GLN A 1 84 ? -12.813 2.763 15.529 1.00 94.44 84 GLN A N 1
ATOM 682 C CA . GLN A 1 84 ? -12.526 3.886 16.411 1.00 94.44 84 GLN A CA 1
ATOM 683 C C . GLN A 1 84 ? -13.643 4.927 16.346 1.00 94.44 84 GLN A C 1
ATOM 685 O O . GLN A 1 84 ? -14.163 5.244 15.277 1.00 94.44 84 GLN A O 1
ATOM 690 N N . VAL A 1 85 ? -13.967 5.515 17.492 1.00 94.06 85 VAL A N 1
ATOM 691 C CA . VAL A 1 85 ? -14.786 6.724 17.597 1.00 94.06 85 VAL A CA 1
ATOM 692 C C . VAL A 1 85 ? -13.885 7.836 18.105 1.00 94.06 85 VAL A C 1
ATOM 694 O O . VAL A 1 85 ? -13.202 7.682 19.116 1.00 94.06 85 VAL A O 1
ATOM 697 N N . ARG A 1 86 ? -13.852 8.949 17.373 1.00 92.19 86 ARG A N 1
ATOM 698 C CA . ARG A 1 86 ? -13.047 10.120 17.723 1.00 92.19 86 ARG A CA 1
ATOM 699 C C . ARG A 1 86 ? -13.961 11.208 18.248 1.00 92.19 86 ARG A C 1
ATOM 701 O O . ARG A 1 86 ? -14.874 11.626 17.540 1.00 92.19 86 ARG A O 1
ATOM 708 N N . ASP A 1 87 ? -13.701 11.661 19.465 1.00 92.88 87 ASP A N 1
ATOM 709 C CA . ASP A 1 87 ? -14.351 12.842 20.013 1.00 92.88 87 ASP A CA 1
ATOM 710 C C . ASP A 1 87 ? -13.732 14.097 19.367 1.00 92.88 87 ASP A C 1
ATOM 712 O O . ASP A 1 87 ? -12.544 14.360 19.568 1.00 92.88 87 ASP A O 1
ATOM 716 N N . PRO A 1 88 ? -14.495 14.883 18.588 1.00 90.25 88 PRO A N 1
ATOM 717 C CA . PRO A 1 88 ? -13.970 16.070 17.922 1.00 90.25 88 PRO A CA 1
ATOM 718 C C . PRO A 1 88 ? -13.621 17.209 18.891 1.00 90.25 88 PRO A C 1
ATOM 720 O O . PRO A 1 88 ? -12.841 18.082 18.519 1.00 90.25 88 PRO A O 1
ATOM 723 N N . ALA A 1 89 ? -14.175 17.225 20.108 1.00 92.00 89 ALA A N 1
ATOM 724 C CA . ALA A 1 89 ? -13.912 18.272 21.092 1.00 92.00 89 ALA A CA 1
ATOM 725 C C . ALA A 1 89 ? -12.613 18.026 21.868 1.00 92.00 89 ALA A C 1
ATOM 727 O O . ALA A 1 89 ? -11.900 18.973 22.193 1.00 92.00 89 ALA A O 1
ATOM 728 N N . THR A 1 90 ? -12.301 16.761 22.163 1.00 92.62 90 THR A N 1
ATOM 729 C CA . THR A 1 90 ? -11.134 16.395 22.983 1.00 92.62 90 THR A CA 1
ATOM 730 C C . THR A 1 90 ? -10.009 15.735 22.188 1.00 92.62 90 THR A C 1
ATOM 732 O O . THR A 1 90 ? -8.893 15.620 22.686 1.00 92.62 90 THR A O 1
ATOM 735 N N . GLY A 1 91 ? -10.284 15.271 20.965 1.00 88.69 91 G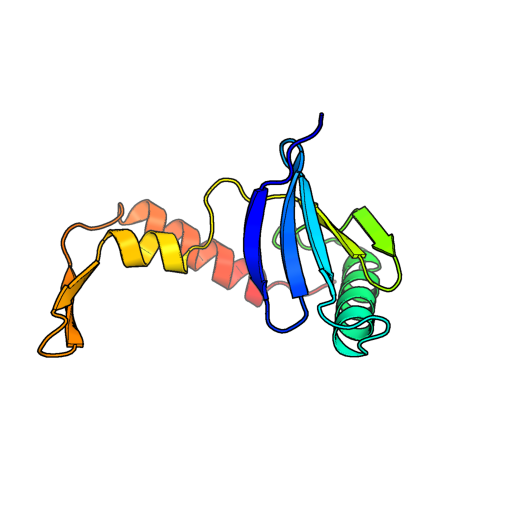LY A N 1
ATOM 736 C CA . GLY A 1 91 ? -9.372 14.435 20.183 1.00 88.69 91 GLY A CA 1
ATOM 737 C C . GLY A 1 91 ? -9.226 13.010 20.727 1.00 88.69 91 GLY A C 1
ATOM 738 O O . GLY A 1 91 ? -8.433 12.231 20.195 1.00 88.69 91 GLY A O 1
ATOM 739 N N . THR A 1 92 ? -9.976 12.653 21.773 1.00 92.81 92 THR A N 1
ATOM 740 C CA . THR A 1 92 ? -9.894 11.337 22.409 1.00 92.81 92 THR A CA 1
ATOM 741 C C . THR A 1 92 ? -10.420 10.257 21.470 1.00 92.81 92 THR A C 1
ATOM 743 O O . THR A 1 92 ? -11.457 10.421 20.825 1.00 92.81 92 THR A O 1
ATOM 746 N N . VAL A 1 93 ? -9.707 9.130 21.413 1.00 93.62 93 VAL A N 1
ATOM 747 C CA . VAL A 1 93 ? -10.086 7.961 20.615 1.00 93.62 93 VAL A CA 1
ATOM 748 C C . VAL A 1 93 ? -10.596 6.859 21.536 1.00 93.62 93 VAL A C 1
ATOM 750 O O . VAL A 1 93 ? -9.879 6.419 22.432 1.00 93.62 93 VAL A O 1
ATOM 753 N N . SER A 1 94 ? -11.815 6.388 21.296 1.00 94.00 94 SER A N 1
ATOM 754 C CA . SER A 1 94 ? -12.381 5.195 21.929 1.00 94.00 94 SER A CA 1
ATOM 755 C C . SER A 1 94 ? -12.585 4.081 20.902 1.00 94.00 94 SER A C 1
ATOM 757 O O . SER A 1 94 ? -12.673 4.331 19.700 1.00 94.00 94 SER A O 1
ATOM 759 N N . VAL A 1 95 ? -12.621 2.832 21.365 1.00 95.25 95 VAL A N 1
ATOM 760 C CA . VAL A 1 95 ? -12.802 1.653 20.506 1.00 95.25 95 VAL A CA 1
ATOM 761 C C . VAL A 1 95 ? -14.276 1.246 20.517 1.00 95.25 95 VAL A C 1
ATOM 763 O O . VAL A 1 95 ? -14.835 0.997 21.581 1.00 95.25 95 VAL A O 1
ATOM 766 N N . SER A 1 96 ? -14.912 1.187 19.344 1.00 94.88 96 SER A N 1
ATOM 767 C CA . SER A 1 96 ? -16.324 0.798 19.194 1.00 94.88 96 SER A CA 1
ATOM 768 C C . SER A 1 96 ? -16.521 -0.705 19.011 1.00 94.88 96 SER A C 1
ATOM 770 O O . SER A 1 96 ? -17.595 -1.229 19.292 1.00 94.88 96 SER A O 1
ATOM 772 N N . SER A 1 97 ? -15.510 -1.399 18.493 1.00 95.44 97 SER A N 1
ATOM 773 C CA . SER A 1 97 ? -15.515 -2.843 18.234 1.00 95.44 97 SER A CA 1
ATOM 774 C C . SER A 1 97 ? -14.085 -3.339 18.008 1.00 95.44 97 SER A C 1
ATOM 776 O O . SER A 1 97 ? -13.170 -2.536 17.869 1.00 95.44 97 SER A O 1
ATOM 778 N N . TYR A 1 98 ? -13.875 -4.652 17.973 1.00 94.56 98 TYR A N 1
ATOM 779 C CA . TYR A 1 98 ? -12.561 -5.248 17.722 1.00 94.56 98 TYR A CA 1
ATOM 780 C C . TYR A 1 98 ? -12.617 -6.156 16.496 1.00 94.56 98 TYR A C 1
ATOM 782 O O . TYR A 1 98 ? -13.636 -6.798 16.239 1.00 94.56 98 TYR A O 1
ATOM 790 N N . GLU A 1 99 ? -11.510 -6.226 15.762 1.00 95.50 99 GLU A N 1
ATOM 791 C CA . GLU A 1 99 ? -11.295 -7.285 14.776 1.00 95.50 99 GLU A CA 1
ATOM 792 C C . GLU A 1 99 ? -11.051 -8.625 15.493 1.00 95.50 99 GLU A C 1
ATOM 794 O O . GLU A 1 99 ? -10.557 -8.633 16.627 1.00 95.50 99 GLU A O 1
ATOM 799 N N . PRO A 1 100 ? -11.351 -9.769 14.855 1.00 96.06 100 PRO A N 1
ATOM 800 C CA . PRO A 1 100 ? -11.019 -11.076 15.410 1.00 96.06 100 PRO A CA 1
ATOM 801 C C . PRO A 1 100 ? -9.518 -11.197 15.708 1.00 96.06 100 PRO A C 1
ATOM 803 O O . PRO A 1 100 ? -8.685 -10.872 14.861 1.00 96.06 100 PRO A O 1
ATOM 806 N N . THR A 1 101 ? -9.160 -11.709 16.887 1.00 96.00 101 THR A N 1
ATOM 807 C CA . THR A 1 101 ? -7.758 -11.829 17.326 1.00 96.00 101 THR A CA 1
ATOM 808 C C . THR A 1 101 ? -6.898 -12.624 16.343 1.00 96.00 101 THR A C 1
ATOM 810 O O . THR A 1 101 ? -5.799 -12.188 16.006 1.00 96.00 101 THR A O 1
ATOM 813 N N . ASP A 1 102 ? -7.415 -13.734 15.814 1.00 97.38 102 ASP A N 1
ATOM 814 C CA . ASP A 1 102 ? -6.693 -14.564 14.841 1.00 97.38 102 ASP A CA 1
ATOM 815 C C . ASP A 1 102 ? -6.367 -13.799 13.554 1.00 97.38 102 ASP A C 1
ATOM 817 O O . ASP A 1 102 ? -5.296 -13.964 12.969 1.00 97.38 102 ASP A O 1
ATOM 821 N N . LEU A 1 103 ? -7.268 -12.907 13.133 1.00 95.06 103 LEU A N 1
ATOM 822 C CA . LEU A 1 103 ? -7.054 -12.068 11.961 1.00 95.06 103 LEU A CA 1
ATOM 823 C C . LEU A 1 103 ? -5.955 -11.030 12.215 1.00 95.06 103 LEU A C 1
ATOM 825 O O . LEU A 1 103 ? -5.095 -10.826 11.360 1.00 95.06 103 LEU A O 1
ATOM 829 N N . VAL A 1 104 ? -5.944 -10.419 13.402 1.00 95.38 104 VAL A N 1
ATOM 830 C CA . VAL A 1 104 ? -4.888 -9.479 13.807 1.00 95.38 104 VAL A CA 1
ATOM 831 C C . VAL A 1 104 ? -3.529 -10.179 13.863 1.00 95.38 104 VAL A C 1
ATOM 833 O O . VAL A 1 104 ? -2.551 -9.651 13.334 1.00 95.38 104 VAL A O 1
ATOM 836 N N . HIS A 1 105 ? -3.460 -11.385 14.434 1.00 96.19 105 HIS A N 1
ATOM 837 C CA . HIS A 1 105 ? -2.235 -12.190 14.435 1.00 96.19 105 HIS A CA 1
ATOM 838 C C . HIS A 1 105 ? -1.759 -12.519 13.017 1.00 96.19 105 HIS A C 1
ATOM 840 O O . HIS A 1 105 ? -0.565 -12.427 12.740 1.00 96.19 105 HIS A O 1
ATOM 846 N N . CYS A 1 106 ? -2.682 -12.840 12.106 1.00 94.56 106 CYS A N 1
ATOM 847 C CA . CYS A 1 106 ? -2.358 -13.088 10.704 1.00 94.56 106 CYS A CA 1
ATOM 848 C C . CYS A 1 106 ? -1.719 -11.858 10.038 1.00 94.56 106 CYS A C 1
ATOM 850 O O . CYS A 1 106 ? -0.691 -11.991 9.378 1.00 94.56 106 CYS A O 1
ATOM 852 N N . TRP A 1 107 ? -2.262 -10.655 10.256 1.00 93.56 107 TRP A N 1
ATOM 853 C CA . TRP A 1 107 ? -1.665 -9.424 9.723 1.00 93.56 107 TRP A CA 1
ATOM 854 C C . TRP A 1 107 ? -0.277 -9.147 10.293 1.00 93.56 107 TRP A C 1
ATOM 856 O O . TRP A 1 107 ? 0.626 -8.793 9.540 1.00 93.56 107 TRP A O 1
ATOM 866 N N . ILE A 1 108 ? -0.093 -9.326 11.605 1.00 95.06 108 ILE A N 1
ATOM 867 C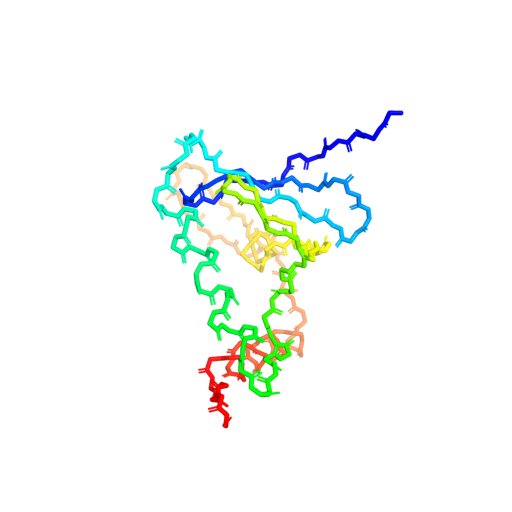 CA . ILE A 1 108 ? 1.211 -9.140 12.254 1.00 95.06 108 ILE A CA 1
ATOM 868 C C . ILE A 1 108 ? 2.241 -10.099 11.652 1.00 95.06 108 ILE A C 1
ATOM 870 O O . ILE A 1 108 ? 3.331 -9.658 11.295 1.00 95.06 108 ILE A O 1
ATOM 874 N N . ALA A 1 109 ? 1.886 -11.377 11.496 1.00 93.56 109 ALA A N 1
ATOM 875 C CA . ALA A 1 109 ? 2.758 -12.375 10.887 1.00 93.56 109 ALA A CA 1
ATOM 876 C C . ALA A 1 109 ? 3.121 -12.001 9.443 1.00 93.56 109 ALA A C 1
ATOM 878 O O . ALA A 1 109 ? 4.297 -11.933 9.118 1.00 93.56 109 ALA A O 1
ATOM 879 N N . GLN A 1 110 ? 2.140 -11.643 8.606 1.00 91.69 110 GLN A N 1
ATOM 880 C CA . GLN A 1 110 ? 2.392 -11.261 7.211 1.00 91.69 110 GLN A CA 1
ATOM 881 C C . GLN A 1 110 ? 3.291 -10.026 7.079 1.00 91.69 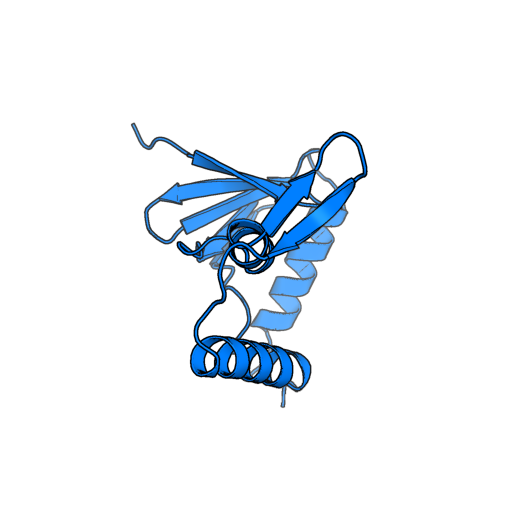110 GLN A C 1
ATOM 883 O O . GLN A 1 110 ? 4.163 -9.994 6.215 1.00 91.69 110 GLN A O 1
ATOM 888 N N . VAL A 1 111 ? 3.107 -9.008 7.928 1.00 91.56 111 VAL A N 1
ATOM 889 C CA . VAL A 1 111 ? 3.968 -7.813 7.924 1.00 91.56 111 VAL A CA 1
ATOM 890 C C . VAL A 1 111 ? 5.377 -8.154 8.410 1.00 91.56 111 VAL A C 1
ATOM 892 O O . VAL A 1 111 ? 6.350 -7.669 7.834 1.00 91.56 111 VAL A O 1
ATOM 895 N N . ALA A 1 112 ? 5.501 -8.992 9.442 1.00 92.75 112 ALA A N 1
ATOM 896 C CA . ALA A 1 112 ? 6.795 -9.449 9.936 1.00 92.75 112 ALA A CA 1
ATOM 897 C C . ALA A 1 112 ? 7.538 -10.280 8.880 1.00 92.75 112 ALA A C 1
ATOM 899 O O . ALA A 1 112 ? 8.715 -10.025 8.639 1.00 92.75 112 ALA A O 1
ATOM 900 N N . ASP A 1 113 ? 6.848 -11.199 8.205 1.00 90.75 113 ASP A N 1
ATOM 901 C CA . ASP A 1 113 ? 7.407 -12.015 7.126 1.00 90.75 113 ASP A CA 1
ATOM 902 C C . ASP A 1 113 ? 7.838 -11.144 5.940 1.00 90.75 113 ASP A C 1
ATOM 904 O O . ASP A 1 113 ? 8.931 -11.326 5.407 1.00 90.75 113 ASP A O 1
ATOM 908 N N . ALA A 1 114 ? 7.031 -10.142 5.572 1.00 88.38 114 ALA A N 1
ATOM 909 C CA . ALA A 1 114 ? 7.377 -9.176 4.533 1.00 88.38 114 ALA A CA 1
ATOM 910 C C . ALA A 1 114 ? 8.622 -8.350 4.886 1.00 88.38 114 ALA A C 1
ATOM 912 O O . ALA A 1 114 ? 9.473 -8.128 4.030 1.00 88.38 114 ALA A O 1
ATOM 913 N N . ALA A 1 115 ? 8.748 -7.909 6.140 1.00 88.44 115 ALA A N 1
ATOM 914 C CA . ALA A 1 115 ? 9.897 -7.134 6.609 1.00 88.44 115 ALA A CA 1
ATOM 915 C C . ALA A 1 115 ? 11.162 -7.989 6.787 1.00 88.44 115 ALA A C 1
ATOM 917 O O . ALA A 1 115 ? 12.277 -7.501 6.607 1.00 88.44 115 ALA A O 1
ATOM 918 N N . ALA A 1 116 ? 10.996 -9.261 7.152 1.00 89.31 116 ALA A N 1
ATOM 919 C CA . ALA A 1 116 ? 12.076 -10.233 7.267 1.00 89.31 116 ALA A CA 1
ATOM 920 C C . ALA A 1 116 ? 12.478 -10.830 5.915 1.00 89.31 116 ALA A C 1
ATOM 922 O O . ALA A 1 116 ? 13.498 -11.522 5.843 1.00 89.31 116 ALA A O 1
ATOM 923 N N . TRP A 1 117 ? 11.693 -10.580 4.862 1.00 86.00 117 TRP A N 1
ATOM 924 C CA . TRP A 1 117 ? 11.969 -11.083 3.533 1.00 86.00 117 TRP A CA 1
ATOM 925 C C . TRP A 1 117 ? 13.335 -10.589 3.063 1.00 86.00 117 TRP A C 1
ATOM 927 O O . TRP A 1 117 ? 13.591 -9.391 2.925 1.00 86.00 117 TRP A O 1
ATOM 937 N N . LYS A 1 118 ? 14.227 -11.548 2.830 1.00 71.81 118 LYS A N 1
ATOM 938 C CA . LYS A 1 118 ? 15.530 -11.321 2.223 1.00 71.81 118 LYS A CA 1
ATOM 939 C C . LYS A 1 118 ? 15.478 -11.928 0.840 1.00 71.81 118 LYS A C 1
ATOM 941 O O . LYS A 1 118 ? 15.138 -13.100 0.701 1.00 71.81 118 LYS A O 1
ATOM 946 N N . ALA A 1 119 ? 15.817 -11.123 -0.152 1.00 61.31 119 ALA A N 1
ATOM 947 C CA . ALA A 1 119 ? 16.088 -11.631 -1.479 1.00 61.31 119 ALA A CA 1
ATOM 948 C C . ALA A 1 119 ? 17.335 -12.519 -1.397 1.00 61.31 119 ALA A C 1
ATOM 950 O O . ALA A 1 119 ? 18.400 -12.033 -1.004 1.00 61.31 119 ALA A O 1
ATOM 951 N N . SER A 1 120 ? 17.166 -13.816 -1.646 1.00 55.34 120 SER A N 1
ATOM 952 C CA . SER A 1 120 ? 18.264 -14.773 -1.798 1.00 55.34 120 SER A CA 1
ATOM 953 C C . SER A 1 120 ? 19.005 -14.575 -3.112 1.00 55.34 120 SER A C 1
ATOM 955 O O . SER A 1 120 ? 18.343 -14.250 -4.123 1.00 55.34 120 SER A O 1
#

Organism: NCBI:txid161662

Foldseek 3Di:
DQDWAWQDDDPAATWIDRDVQKIKGFGPDQQPVVLVVVVVVLVVQVPQPDHQPLDWDFDDDDSGMTMTTDDPVHDPVVVQCVQWDADPVPRDIDGNDDDDPVVVVVVVVSVVCSVVDDRD

Sequence (120 aa):
MATSRFLGFGEVGFTFRVADGIALKRARIRGEETMKYENEIYDQLEALQDRSPFLLRSFLRFEDHNFMECMAGGTLEARIQRHQVRDPATGTVSVSSYEPTDLVHCWIAQVADAAAWKAS

Radius of gyration: 17.43 Å; chains: 1; bounding box: 35×33×43 Å

pLDDT: mean 87.18, std 8.8, range [44.56, 97.38]